Protein AF-A0A537XL17-F1 (afdb_monomer_lite)

Radius of gyration: 16.32 Å; chains: 1; bounding box: 34×20×38 Å

Sequence (57 aa):
MARIYTRTGDKGETTLMGGKRASKTHPRVEAMGDVDELNAAIGVAMAAQTDAKVLDV

Structure (mmCIF, N/CA/C/O backbone):
data_AF-A0A537XL17-F1
#
_entry.id   AF-A0A537XL17-F1
#
loop_
_atom_site.group_PDB
_atom_site.id
_atom_site.type_symbol
_atom_site.label_atom_id
_atom_site.label_alt_id
_atom_site.label_comp_id
_atom_site.label_asym_id
_atom_site.label_entity_id
_atom_site.label_seq_id
_atom_site.pdbx_PDB_ins_code
_atom_site.Cartn_x
_atom_site.Cartn_y
_atom_site.Cartn_z
_atom_site.occupancy
_atom_site.B_iso_or_equiv
_atom_site.auth_seq_id
_atom_site.auth_comp_id
_atom_site.auth_asym_id
_atom_site.auth_atom_id
_atom_site.pdbx_PDB_model_num
ATOM 1 N N . MET A 1 1 ? 19.986 0.768 10.717 1.00 68.94 1 MET A N 1
ATOM 2 C CA . MET A 1 1 ? 18.658 0.921 10.084 1.00 68.94 1 MET A CA 1
ATOM 3 C C . MET A 1 1 ? 18.843 0.876 8.576 1.00 68.94 1 MET A C 1
ATOM 5 O O . MET A 1 1 ? 19.689 1.608 8.072 1.00 68.94 1 MET A O 1
ATOM 9 N N . ALA A 1 2 ? 18.153 -0.021 7.872 1.00 86.38 2 ALA A N 1
ATOM 10 C CA . ALA A 1 2 ? 18.249 -0.096 6.414 1.00 86.38 2 ALA A CA 1
ATOM 11 C C . ALA A 1 2 ? 17.572 1.122 5.766 1.00 86.38 2 ALA A C 1
ATOM 13 O O . ALA A 1 2 ? 16.624 1.680 6.320 1.00 86.38 2 ALA A O 1
ATOM 14 N N . ARG A 1 3 ? 18.058 1.546 4.594 1.00 89.69 3 ARG A N 1
ATOM 15 C CA . ARG A 1 3 ? 17.368 2.573 3.805 1.00 89.69 3 ARG A CA 1
ATOM 16 C C . ARG A 1 3 ? 16.111 1.955 3.204 1.00 89.69 3 ARG A C 1
ATOM 18 O O . ARG A 1 3 ? 16.206 0.963 2.493 1.00 89.69 3 ARG A O 1
ATOM 25 N N . ILE A 1 4 ? 14.962 2.569 3.471 1.00 91.38 4 ILE A N 1
ATOM 26 C CA . ILE A 1 4 ? 13.686 2.171 2.860 1.00 91.38 4 ILE A CA 1
ATOM 27 C C . ILE A 1 4 ? 13.656 2.583 1.378 1.00 91.38 4 ILE A C 1
ATOM 29 O O . ILE A 1 4 ? 13.133 1.863 0.535 1.00 91.38 4 ILE A O 1
ATOM 33 N N . TYR A 1 5 ? 14.271 3.719 1.029 1.00 92.62 5 TYR A N 1
ATOM 34 C CA . TYR A 1 5 ? 14.339 4.179 -0.356 1.00 92.62 5 TYR A CA 1
ATOM 35 C C . TYR A 1 5 ? 15.459 3.474 -1.136 1.00 92.62 5 TYR A C 1
ATOM 37 O O . TYR A 1 5 ? 16.639 3.560 -0.790 1.00 92.62 5 TYR A O 1
ATOM 45 N N . THR A 1 6 ? 15.089 2.827 -2.240 1.00 94.31 6 THR A N 1
ATOM 46 C CA . THR A 1 6 ? 16.018 2.151 -3.163 1.00 94.31 6 THR A CA 1
ATOM 47 C C . THR A 1 6 ? 16.254 2.931 -4.456 1.00 94.31 6 THR A C 1
ATOM 49 O O . THR A 1 6 ? 17.246 2.684 -5.135 1.00 94.31 6 THR A O 1
ATOM 52 N N . ARG A 1 7 ? 15.345 3.858 -4.807 1.00 94.94 7 ARG A N 1
ATOM 53 C CA . ARG A 1 7 ? 15.312 4.617 -6.079 1.00 94.94 7 ARG A CA 1
ATOM 54 C C . ARG A 1 7 ? 15.115 3.768 -7.343 1.00 94.94 7 ARG A C 1
ATOM 56 O O . ARG A 1 7 ? 15.138 4.281 -8.458 1.00 94.94 7 ARG A O 1
ATOM 63 N N . THR A 1 8 ? 14.859 2.463 -7.211 1.00 95.06 8 THR A N 1
ATOM 64 C CA . THR A 1 8 ? 14.635 1.576 -8.370 1.00 95.06 8 THR A CA 1
ATOM 65 C C . THR A 1 8 ? 13.376 1.947 -9.161 1.00 95.06 8 THR A C 1
ATOM 67 O O . THR A 1 8 ? 13.275 1.624 -10.346 1.00 95.06 8 THR A O 1
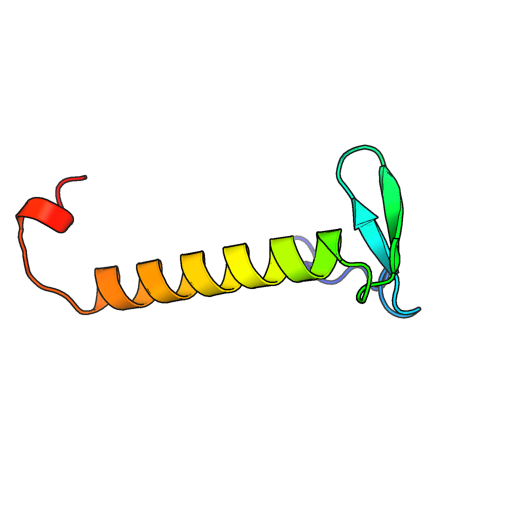ATOM 70 N N . GLY A 1 9 ? 12.434 2.646 -8.521 1.00 96.19 9 GLY A N 1
ATOM 71 C CA . GLY A 1 9 ? 11.170 3.067 -9.114 1.00 96.19 9 GLY A CA 1
ATOM 72 C C . GLY A 1 9 ? 11.129 4.471 -9.711 1.00 96.19 9 GLY A C 1
ATOM 73 O O . GLY A 1 9 ? 10.052 4.898 -10.136 1.00 96.19 9 GLY A O 1
ATOM 74 N N . ASP A 1 10 ? 12.255 5.182 -9.772 1.00 97.75 10 ASP A N 1
ATOM 75 C CA . ASP A 1 10 ? 12.306 6.578 -10.241 1.00 97.75 10 ASP A CA 1
ATOM 76 C C . ASP A 1 10 ? 11.937 6.713 -11.728 1.00 97.75 10 ASP A C 1
ATOM 78 O O . ASP A 1 10 ? 11.459 7.752 -12.166 1.00 97.75 10 ASP A O 1
ATOM 82 N N . LYS A 1 11 ? 12.077 5.631 -12.504 1.00 97.44 11 LYS A N 1
ATOM 83 C CA . LYS A 1 11 ? 11.669 5.562 -13.918 1.00 97.44 11 LYS A CA 1
ATOM 84 C C . LYS A 1 11 ? 10.197 5.173 -14.127 1.00 97.44 11 LYS A C 1
ATOM 86 O O . LYS A 1 11 ? 9.831 4.781 -15.227 1.00 97.44 11 LYS A O 1
ATOM 91 N N . GLY A 1 12 ? 9.370 5.216 -13.081 1.00 97.62 12 GLY A N 1
ATOM 92 C CA . GLY A 1 12 ? 7.936 4.915 -13.181 1.00 97.62 12 GLY A CA 1
ATOM 93 C C . GLY A 1 12 ? 7.571 3.426 -13.141 1.00 97.62 12 GLY A C 1
ATOM 94 O O . GLY A 1 12 ? 6.429 3.077 -13.399 1.00 97.62 12 GLY A O 1
ATOM 95 N N . GLU A 1 13 ? 8.508 2.547 -12.785 1.00 98.00 13 GLU A N 1
ATOM 96 C CA . GLU A 1 13 ? 8.334 1.086 -12.800 1.00 98.00 13 GLU A CA 1
ATOM 97 C C . GLU A 1 13 ? 8.598 0.483 -11.415 1.00 98.00 13 GLU A C 1
ATOM 99 O O . GLU A 1 13 ? 9.533 0.893 -10.731 1.00 98.00 13 GLU A O 1
ATOM 104 N N . THR A 1 14 ? 7.851 -0.538 -11.010 1.00 97.25 14 THR A N 1
ATOM 105 C CA . THR A 1 14 ? 8.045 -1.258 -9.740 1.00 97.25 14 THR A CA 1
ATOM 106 C C . THR A 1 14 ? 8.356 -2.736 -9.969 1.00 97.25 14 THR A C 1
ATOM 108 O O . THR A 1 14 ? 8.140 -3.264 -11.060 1.00 97.25 14 THR A O 1
ATOM 111 N N . THR A 1 15 ? 8.893 -3.406 -8.952 1.00 97.06 15 THR A N 1
ATOM 112 C CA . THR A 1 15 ? 9.162 -4.848 -8.986 1.00 97.06 15 THR A CA 1
ATOM 113 C C . THR A 1 15 ? 7.998 -5.590 -8.342 1.00 97.06 15 THR A C 1
ATOM 115 O O . THR A 1 15 ? 7.652 -5.339 -7.192 1.00 97.06 15 THR A O 1
ATOM 118 N N . LEU A 1 16 ? 7.404 -6.520 -9.082 1.00 96.38 16 LEU A N 1
ATOM 119 C CA . LEU A 1 16 ? 6.405 -7.456 -8.589 1.00 96.38 16 LEU A CA 1
ATOM 120 C C . LEU A 1 16 ? 7.082 -8.642 -7.895 1.00 96.38 16 LEU A C 1
ATOM 122 O O . LEU A 1 16 ? 8.249 -8.960 -8.149 1.00 96.38 16 LEU A O 1
ATOM 126 N N . MET A 1 17 ? 6.313 -9.357 -7.074 1.00 93.06 17 MET A N 1
ATOM 127 C CA . MET A 1 17 ? 6.748 -10.641 -6.525 1.00 93.06 17 MET A CA 1
ATOM 128 C C . MET A 1 17 ? 7.189 -11.581 -7.661 1.00 93.06 17 MET A C 1
ATOM 130 O O . MET A 1 17 ? 6.486 -11.723 -8.664 1.00 93.06 17 MET A O 1
ATOM 134 N N . GLY A 1 18 ? 8.371 -12.188 -7.519 1.00 92.88 18 GLY A N 1
ATOM 135 C CA . GLY A 1 18 ? 9.015 -12.987 -8.571 1.00 92.88 18 GLY A CA 1
ATOM 136 C C . GLY A 1 18 ? 9.976 -12.210 -9.484 1.00 92.88 18 GLY A C 1
ATOM 137 O O . GLY A 1 18 ? 10.479 -12.772 -10.451 1.00 92.88 18 GLY A O 1
ATOM 138 N N . GLY A 1 19 ? 10.250 -10.931 -9.206 1.00 92.62 19 GLY A N 1
ATOM 139 C CA . GLY A 1 19 ? 11.308 -10.158 -9.873 1.00 92.62 19 GLY A CA 1
ATOM 140 C C . GLY A 1 19 ? 10.909 -9.508 -11.202 1.00 92.62 19 GLY A C 1
ATOM 141 O O . GLY A 1 19 ? 11.679 -8.721 -11.753 1.00 92.62 19 GLY A O 1
ATOM 142 N N . LYS A 1 20 ? 9.698 -9.773 -11.709 1.00 95.06 20 LYS A N 1
ATOM 143 C CA . LYS A 1 20 ? 9.158 -9.096 -12.899 1.00 95.06 20 LYS A CA 1
ATOM 144 C C . LYS A 1 20 ? 8.936 -7.609 -12.610 1.00 95.06 20 LYS A C 1
ATOM 146 O O . LYS A 1 20 ? 8.438 -7.263 -11.543 1.00 95.06 20 LYS A O 1
ATOM 151 N N . ARG A 1 21 ? 9.236 -6.735 -13.575 1.00 97.25 21 ARG A N 1
ATOM 152 C CA . ARG A 1 21 ? 8.927 -5.299 -13.487 1.00 97.25 21 ARG A CA 1
ATOM 153 C C . ARG A 1 21 ? 7.633 -4.942 -14.217 1.00 97.25 21 ARG A C 1
ATOM 155 O O . ARG A 1 21 ? 7.259 -5.623 -15.175 1.00 97.25 21 ARG A O 1
ATOM 162 N N . ALA A 1 22 ? 6.940 -3.924 -13.722 1.00 97.38 22 ALA A N 1
ATOM 163 C CA . ALA A 1 22 ? 5.729 -3.382 -14.323 1.00 97.38 22 ALA A CA 1
ATOM 164 C C . ALA A 1 22 ? 5.630 -1.869 -14.092 1.00 97.38 22 ALA A C 1
ATOM 166 O O . ALA A 1 22 ? 6.109 -1.367 -13.069 1.00 97.38 22 ALA A O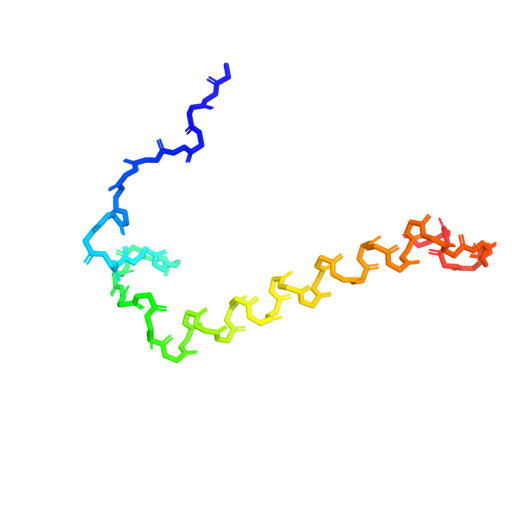 1
ATOM 167 N N . SER A 1 23 ? 4.951 -1.170 -15.006 1.00 98.06 23 SER A N 1
ATOM 168 C CA . SER A 1 23 ? 4.613 0.246 -14.845 1.00 98.06 23 SER A CA 1
ATOM 169 C C . SER A 1 23 ? 3.848 0.458 -13.542 1.00 98.06 23 SER A C 1
ATOM 171 O O . SER A 1 23 ? 3.005 -0.363 -13.175 1.00 98.06 23 SER A O 1
ATOM 173 N N . LYS A 1 24 ? 4.092 1.580 -12.863 1.00 98.19 24 LYS A N 1
ATOM 174 C CA . LYS A 1 24 ? 3.319 1.988 -11.682 1.00 98.19 24 LYS A CA 1
ATOM 175 C C . LYS A 1 24 ? 1.831 2.170 -11.986 1.00 98.19 24 LYS A C 1
ATOM 177 O O . LYS A 1 24 ? 1.032 1.949 -11.097 1.00 98.19 24 LYS A O 1
ATOM 182 N N . THR A 1 25 ? 1.483 2.474 -13.237 1.00 98.12 25 THR A N 1
ATOM 183 C CA . THR A 1 25 ? 0.095 2.603 -13.720 1.00 98.12 25 THR A CA 1
ATOM 184 C C . THR A 1 25 ? -0.491 1.296 -14.265 1.00 98.12 25 THR A C 1
ATOM 186 O O . THR A 1 25 ? -1.545 1.285 -14.899 1.00 98.12 25 THR A O 1
ATOM 189 N N . HIS A 1 26 ? 0.210 0.167 -14.114 1.00 98.38 26 HIS A N 1
ATOM 190 C CA . HIS A 1 26 ? -0.309 -1.127 -14.546 1.00 98.38 26 HIS A CA 1
ATOM 191 C C . HIS A 1 26 ? -1.516 -1.524 -13.668 1.00 98.38 26 HIS A C 1
ATOM 193 O O . HIS A 1 26 ? -1.398 -1.430 -12.448 1.00 98.38 26 HIS A O 1
ATOM 199 N N . PRO A 1 27 ? -2.615 -2.090 -14.215 1.00 98.38 27 PRO A N 1
ATOM 200 C CA . PRO A 1 27 ? -3.833 -2.392 -13.443 1.00 98.38 27 PRO A CA 1
ATOM 201 C C . PRO A 1 27 ? -3.608 -3.229 -12.176 1.00 98.38 27 PRO A C 1
ATOM 203 O O . PRO A 1 27 ? -4.242 -3.024 -11.152 1.00 98.38 27 PRO A O 1
ATOM 206 N N . ARG A 1 28 ? -2.658 -4.171 -12.225 1.00 96.94 28 ARG A N 1
ATOM 207 C CA . ARG A 1 28 ? -2.238 -4.945 -11.044 1.00 96.94 28 ARG A CA 1
ATOM 208 C C . ARG A 1 28 ? -1.623 -4.085 -9.930 1.00 96.94 28 ARG A C 1
ATOM 210 O O . ARG A 1 28 ? -1.828 -4.405 -8.770 1.00 96.94 28 ARG A O 1
ATOM 217 N N . VAL A 1 29 ? -0.815 -3.081 -10.275 1.00 97.88 29 VAL A N 1
ATOM 218 C CA . VAL A 1 29 ? -0.169 -2.202 -9.289 1.00 97.88 29 VAL A CA 1
ATOM 219 C C . VAL A 1 29 ? -1.211 -1.283 -8.659 1.00 97.88 29 VAL A C 1
ATOM 221 O O . VAL A 1 29 ? -1.220 -1.176 -7.441 1.00 97.88 29 VAL A O 1
ATOM 224 N N . GLU A 1 30 ? -2.124 -0.734 -9.464 1.00 98.44 30 GLU A N 1
ATOM 225 C CA . GLU A 1 30 ? -3.281 0.042 -8.986 1.00 98.44 30 GLU A CA 1
ATOM 226 C C . GLU A 1 30 ? -4.122 -0.774 -7.995 1.00 98.44 30 GLU A C 1
ATOM 228 O O . GLU A 1 30 ? -4.259 -0.387 -6.843 1.00 98.44 30 GLU A O 1
ATOM 233 N N . ALA A 1 31 ? -4.553 -1.982 -8.378 1.00 98.31 31 ALA A N 1
ATOM 234 C CA . ALA A 1 31 ? -5.348 -2.841 -7.496 1.00 98.31 31 ALA A CA 1
ATOM 235 C C . ALA A 1 31 ? -4.623 -3.212 -6.187 1.00 98.31 31 ALA A C 1
ATOM 237 O O . ALA A 1 31 ? -5.257 -3.388 -5.151 1.00 98.31 31 ALA A O 1
ATOM 238 N N . MET A 1 32 ? -3.293 -3.357 -6.217 1.00 97.75 32 MET A N 1
ATOM 239 C CA . MET A 1 32 ? -2.506 -3.559 -4.996 1.00 97.75 32 MET A CA 1
ATOM 240 C C . MET A 1 32 ? -2.459 -2.294 -4.131 1.00 97.75 32 MET A C 1
ATOM 242 O O . MET A 1 32 ? -2.491 -2.417 -2.911 1.00 97.75 32 MET A O 1
ATOM 246 N N . GLY A 1 33 ? -2.387 -1.113 -4.750 1.00 98.25 33 GLY A N 1
ATOM 247 C CA . GLY A 1 33 ? -2.464 0.180 -4.071 1.00 98.25 33 GLY A CA 1
ATOM 248 C C . GLY A 1 33 ? -3.809 0.390 -3.381 1.00 98.25 33 GLY A C 1
ATOM 249 O O . GLY A 1 33 ? -3.823 0.705 -2.198 1.00 98.25 33 GLY A O 1
ATOM 250 N N . ASP A 1 34 ? -4.918 0.103 -4.066 1.00 98.75 34 ASP A N 1
ATOM 251 C CA . ASP A 1 34 ? -6.270 0.205 -3.495 1.00 98.75 34 ASP A CA 1
ATOM 252 C C . ASP A 1 34 ? -6.432 -0.685 -2.251 1.00 98.75 34 ASP A C 1
ATOM 254 O O . ASP A 1 34 ? -7.031 -0.292 -1.249 1.00 98.75 34 ASP A O 1
ATOM 258 N N . VAL A 1 35 ? -5.878 -1.902 -2.292 1.00 98.75 35 VAL A N 1
ATOM 259 C CA . VAL A 1 35 ? -5.906 -2.830 -1.150 1.00 98.75 35 VAL A CA 1
ATOM 260 C C . VAL A 1 35 ? -5.025 -2.335 0.000 1.00 98.75 35 VAL A C 1
ATOM 262 O O . VAL A 1 35 ? -5.418 -2.476 1.159 1.00 98.75 35 VAL A O 1
ATOM 265 N N . ASP A 1 36 ? -3.856 -1.761 -0.292 1.00 98.56 36 ASP A N 1
ATOM 266 C CA . ASP A 1 36 ? -2.972 -1.176 0.725 1.00 98.56 36 ASP A CA 1
ATOM 267 C C . ASP A 1 36 ? -3.627 0.040 1.403 1.00 98.56 36 ASP A C 1
ATOM 269 O O . ASP A 1 36 ? -3.633 0.146 2.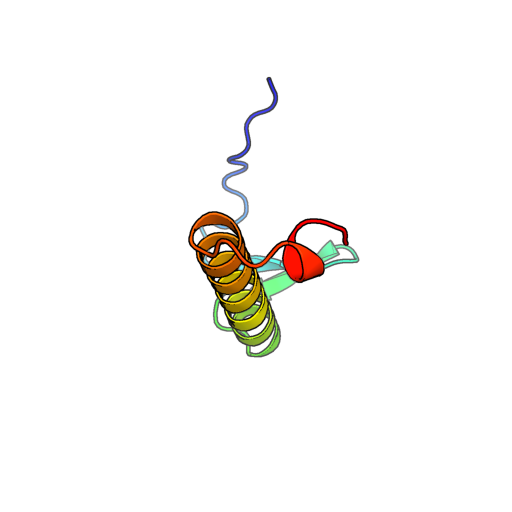631 1.00 98.56 36 ASP A O 1
ATOM 273 N N . GLU A 1 37 ? -4.282 0.905 0.623 1.00 98.75 37 GLU A N 1
ATOM 274 C CA . GLU A 1 37 ? -5.048 2.046 1.132 1.00 98.75 37 GLU A CA 1
ATOM 275 C C . GLU A 1 37 ? -6.222 1.597 2.010 1.00 98.75 37 GLU A C 1
ATOM 277 O O . GLU A 1 37 ? -6.389 2.098 3.127 1.00 98.75 37 GLU A O 1
ATOM 282 N N . LEU A 1 38 ? -6.999 0.605 1.563 1.00 98.69 38 LEU A N 1
ATOM 283 C CA . LEU A 1 38 ? -8.079 0.018 2.359 1.00 98.69 38 LEU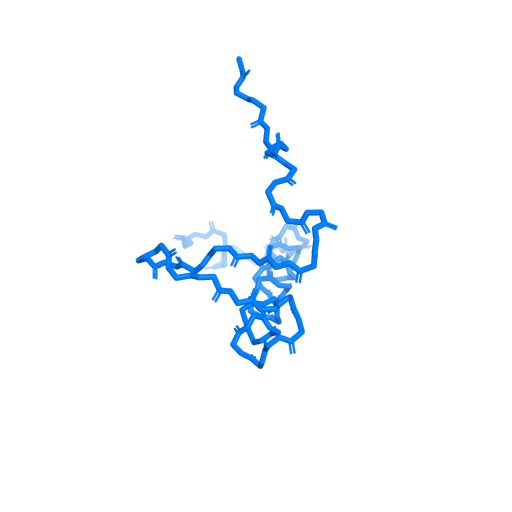 A CA 1
ATOM 284 C C . LEU A 1 38 ? -7.552 -0.533 3.689 1.00 98.69 38 LEU A C 1
ATOM 286 O O . LEU A 1 38 ? -8.148 -0.299 4.741 1.00 98.69 38 LEU A O 1
ATOM 290 N N . ASN A 1 39 ? -6.432 -1.254 3.658 1.00 98.50 39 ASN A N 1
ATOM 291 C CA . ASN A 1 39 ? -5.834 -1.834 4.854 1.00 98.50 39 ASN A CA 1
ATOM 292 C C . ASN A 1 39 ? -5.378 -0.748 5.845 1.00 98.50 39 ASN A C 1
ATOM 294 O O . ASN A 1 39 ? -5.617 -0.862 7.049 1.00 98.50 39 ASN A O 1
ATOM 298 N N . ALA A 1 40 ? -4.797 0.348 5.350 1.00 98.38 40 ALA A N 1
ATOM 299 C CA . ALA A 1 40 ? -4.455 1.502 6.177 1.00 98.38 40 ALA A CA 1
ATOM 300 C C . ALA A 1 40 ? -5.704 2.155 6.799 1.00 98.38 40 ALA A C 1
ATOM 302 O O . ALA A 1 40 ? -5.706 2.465 7.993 1.00 98.38 40 ALA A O 1
ATOM 303 N N . ALA A 1 41 ? -6.784 2.314 6.028 1.00 98.38 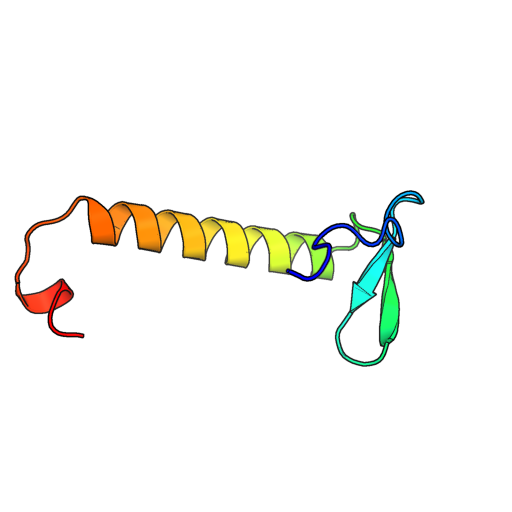41 ALA A N 1
ATOM 304 C CA . ALA A 1 41 ? -8.048 2.863 6.518 1.00 98.38 41 ALA A CA 1
ATOM 305 C C . ALA A 1 41 ? -8.680 1.988 7.616 1.00 98.38 41 ALA A C 1
ATOM 307 O O . ALA A 1 41 ? -9.161 2.516 8.622 1.00 98.38 41 ALA A O 1
ATOM 308 N N . ILE A 1 42 ? -8.622 0.659 7.476 1.00 96.56 42 ILE A N 1
ATOM 309 C CA . ILE A 1 42 ? -9.037 -0.286 8.526 1.00 96.56 42 ILE A CA 1
ATOM 310 C C . ILE A 1 42 ? -8.211 -0.064 9.796 1.00 96.56 42 ILE A C 1
ATOM 312 O O . ILE A 1 42 ? -8.783 0.035 10.881 1.00 96.56 42 ILE A O 1
ATOM 316 N N . GLY A 1 43 ? -6.889 0.085 9.674 1.00 94.94 43 GLY A N 1
ATOM 317 C CA . GLY A 1 43 ? -6.014 0.372 10.813 1.00 94.94 43 GLY A CA 1
ATOM 318 C C . GLY A 1 43 ? -6.389 1.665 11.547 1.00 94.94 43 GLY A C 1
ATOM 319 O O . GLY A 1 43 ? -6.423 1.692 12.777 1.00 94.94 43 GLY A O 1
ATOM 320 N N . VAL A 1 44 ? -6.746 2.724 10.813 1.00 97.44 44 VAL A N 1
ATOM 321 C CA . VAL A 1 44 ? -7.247 3.976 11.409 1.00 97.44 44 VAL A CA 1
ATOM 322 C C . VAL A 1 44 ? -8.570 3.751 12.142 1.00 97.44 44 VAL A C 1
ATOM 324 O O . VAL A 1 44 ? -8.728 4.216 13.270 1.00 97.44 44 VAL A O 1
ATOM 327 N N . ALA A 1 45 ? -9.510 3.018 11.542 1.00 95.12 45 ALA A N 1
ATOM 328 C CA . ALA A 1 45 ? -10.789 2.705 12.178 1.00 95.12 45 ALA A CA 1
ATOM 329 C C . ALA A 1 45 ? -10.607 1.874 13.461 1.00 95.12 45 ALA A C 1
ATOM 331 O O . ALA A 1 45 ? -11.243 2.163 14.474 1.00 95.12 45 ALA A O 1
ATOM 332 N N . MET A 1 46 ? -9.698 0.895 13.444 1.00 94.19 46 MET A N 1
ATOM 333 C CA . MET A 1 46 ? -9.327 0.1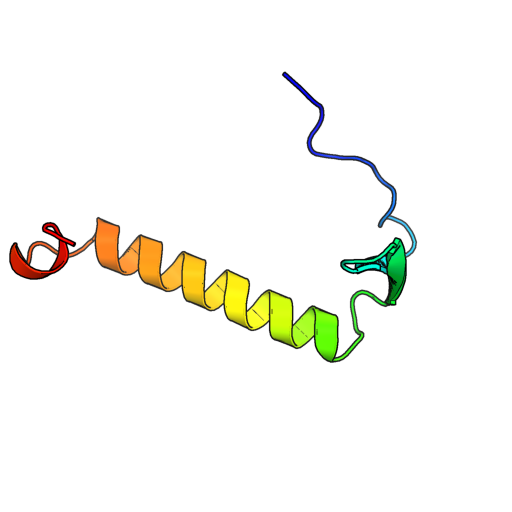01 14.619 1.00 94.19 46 MET A CA 1
ATOM 334 C C . MET A 1 46 ? -8.712 0.954 15.730 1.00 94.19 46 MET A C 1
ATOM 336 O O . MET A 1 46 ? -9.008 0.735 16.897 1.00 94.19 46 MET A O 1
ATOM 340 N N . ALA A 1 47 ? -7.881 1.939 15.388 1.00 93.44 47 ALA A N 1
ATOM 341 C CA . ALA A 1 47 ? -7.277 2.826 16.379 1.00 93.44 47 ALA A CA 1
ATOM 342 C C . ALA A 1 47 ? -8.280 3.818 17.001 1.00 93.44 47 ALA A C 1
ATOM 344 O O . ALA A 1 47 ? -8.030 4.335 18.088 1.00 93.44 47 ALA A O 1
ATOM 345 N N . ALA A 1 48 ? -9.383 4.118 16.308 1.00 95.25 48 ALA A N 1
ATOM 346 C CA . ALA A 1 48 ? -10.359 5.129 16.719 1.00 95.25 48 ALA A CA 1
ATOM 347 C C . ALA A 1 48 ? -11.594 4.570 17.452 1.00 95.25 48 ALA A C 1
ATOM 349 O O . ALA A 1 48 ? -12.305 5.328 18.113 1.00 95.25 48 ALA A O 1
ATOM 350 N N . GLN A 1 49 ? -11.896 3.280 17.307 1.00 91.69 49 GLN A N 1
ATOM 351 C CA . GLN A 1 49 ? -13.046 2.642 17.955 1.00 91.69 49 GLN A CA 1
ATOM 352 C C . GLN A 1 49 ? -12.779 2.326 19.444 1.00 91.69 49 GLN A C 1
ATOM 354 O O . GLN A 1 49 ? -11.670 2.501 19.939 1.00 91.69 49 GLN A O 1
ATOM 359 N N . THR A 1 50 ? -13.805 1.858 20.170 1.00 92.38 50 THR A N 1
ATOM 360 C CA . THR A 1 50 ? -13.676 1.408 21.575 1.00 92.38 50 THR A CA 1
ATOM 361 C C . THR A 1 50 ? -14.411 0.096 21.886 1.00 92.38 50 THR A C 1
ATOM 363 O O . THR A 1 50 ? -14.508 -0.303 23.047 1.00 92.38 50 THR A O 1
ATOM 366 N N . ASP A 1 51 ? -14.955 -0.586 20.872 1.00 93.38 51 ASP A N 1
ATOM 367 C CA . ASP A 1 51 ? -15.633 -1.873 21.055 1.00 93.38 51 ASP A CA 1
ATOM 368 C C . ASP A 1 51 ? -14.609 -2.953 21.426 1.00 93.38 51 ASP A C 1
ATOM 370 O O . ASP A 1 51 ? -13.748 -3.321 20.621 1.00 93.38 51 ASP A O 1
ATOM 374 N N . ALA A 1 52 ? -14.732 -3.482 22.644 1.00 84.44 52 ALA A N 1
ATOM 375 C CA . ALA A 1 52 ? -13.843 -4.503 23.182 1.00 84.44 52 ALA A CA 1
ATOM 376 C C . ALA A 1 52 ? -13.785 -5.773 22.318 1.00 84.44 52 ALA A C 1
ATOM 378 O O . ALA A 1 52 ? -12.745 -6.418 22.269 1.00 84.44 52 ALA A O 1
ATOM 379 N N . LYS A 1 53 ? -14.855 -6.117 21.588 1.00 86.31 53 LYS A N 1
ATOM 380 C CA . LYS A 1 53 ? -14.875 -7.313 20.726 1.00 86.31 53 LYS A CA 1
ATOM 381 C C . LYS A 1 53 ? -13.943 -7.201 19.521 1.00 86.31 53 LYS A C 1
ATOM 383 O O . LYS A 1 53 ? -13.554 -8.218 18.965 1.00 86.31 53 LYS A O 1
ATOM 388 N N . VAL A 1 54 ? -13.632 -5.981 19.093 1.00 84.62 54 VAL A N 1
ATOM 389 C CA . VAL A 1 54 ? -12.755 -5.702 17.943 1.00 84.62 54 VAL A CA 1
ATOM 390 C C . VAL A 1 54 ? -11.299 -5.508 18.385 1.00 84.62 54 VAL A C 1
ATOM 392 O O . VAL A 1 54 ? -10.403 -5.606 17.559 1.00 84.62 54 VAL A O 1
ATOM 395 N N . LEU A 1 55 ? -11.044 -5.255 19.672 1.00 77.06 55 LEU A N 1
ATOM 396 C CA . LEU A 1 55 ? -9.688 -5.139 20.228 1.00 77.06 55 LEU A CA 1
ATOM 397 C C . LEU A 1 55 ? -9.101 -6.483 20.693 1.00 77.06 55 LEU A C 1
ATOM 399 O O . LEU A 1 55 ? -7.912 -6.546 20.986 1.00 77.06 55 LEU A O 1
ATOM 403 N N . ASP A 1 56 ? -9.929 -7.527 20.780 1.00 73.44 56 ASP A N 1
ATOM 404 C CA . ASP A 1 56 ? -9.568 -8.866 21.277 1.00 73.44 56 ASP A CA 1
ATOM 405 C C . ASP A 1 56 ? -9.297 -9.889 20.146 1.00 73.44 56 ASP A C 1
ATOM 407 O O . ASP A 1 56 ? -9.250 -11.095 20.384 1.00 73.44 56 ASP A O 1
ATOM 411 N N . VAL A 1 57 ? -9.159 -9.413 18.900 1.00 63.00 57 VAL A N 1
ATOM 412 C CA . VAL A 1 57 ? -8.704 -10.195 17.727 1.00 63.00 57 VAL A CA 1
ATOM 413 C C . VAL A 1 57 ? -7.199 -10.084 17.536 1.00 63.00 57 VAL A C 1
ATOM 415 O O . VAL A 1 57 ? -6.604 -11.115 17.147 1.00 63.00 57 VAL A O 1
#

pLDDT: mean 93.68, std 7.39, range [63.0, 98.75]

Secondary structure (DSSP, 8-state):
---S---TTTTSEEEPTTS-EEETTSHHHHHHHHHHHHHHHHHHHHHH---HHHH--

Foldseek 3Di:
DDDPDPCPCVVQWDADPPRDIDGCPDPVNVVVVVVVVVVVVVVVVLVPDDPPVSVVD